Protein AF-A0A662RJ97-F1 (afdb_monomer)

Mean predicted aligned error: 11.28 Å

Foldseek 3Di:
DVVVVVQLVVLVVVCVPDPDDDDPVVSVVVSQDKDKDWAAAFPDPPADPVCVLVADDDPDPVVVVVCVVVVNDDDGSNVQVVQCVVCVVVVFDRWDFDGPRITMTIGRD

Solvent-accessible surface area (backbone atoms only — not comparable to full-atom values): 6750 Å² total; per-residue (Å²): 109,71,69,58,52,52,53,57,56,56,59,55,64,64,54,76,78,51,96,63,91,71,54,74,69,55,54,54,56,72,64,48,48,70,48,77,47,79,40,88,41,49,72,55,90,92,58,54,82,93,38,62,72,76,64,70,77,74,94,48,64,66,59,53,53,52,35,36,77,68,71,74,46,78,92,81,50,56,64,59,56,53,50,40,54,52,25,52,79,72,76,41,68,65,66,47,76,49,44,84,72,29,30,34,40,39,37,73,96

Structure (mmCIF, N/CA/C/O backbone):
data_AF-A0A662RJ97-F1
#
_entry.id   AF-A0A662RJ97-F1
#
loop_
_atom_site.group_PDB
_atom_site.id
_atom_site.type_symbol
_atom_site.label_atom_id
_atom_site.label_alt_id
_atom_site.label_comp_id
_atom_site.label_asym_id
_atom_site.label_entity_id
_atom_site.label_seq_id
_atom_site.pdbx_PDB_ins_code
_atom_site.Cartn_x
_atom_site.Cartn_y
_atom_site.Cartn_z
_atom_site.occupancy
_atom_site.B_iso_or_equiv
_atom_site.auth_seq_id
_atom_site.auth_comp_id
_atom_site.auth_asym_id
_atom_site.auth_atom_id
_atom_site.pdbx_PDB_model_num
ATOM 1 N N . MET A 1 1 ? 12.144 9.591 -19.229 1.00 48.69 1 MET A N 1
ATOM 2 C CA . MET A 1 1 ? 13.607 9.710 -19.043 1.00 48.69 1 MET A CA 1
ATOM 3 C C . MET A 1 1 ? 13.945 10.969 -18.255 1.00 48.69 1 MET A C 1
ATOM 5 O O . MET A 1 1 ? 14.560 10.810 -17.217 1.00 48.69 1 MET A O 1
ATOM 9 N N . GLU A 1 2 ? 13.459 12.157 -18.632 1.00 46.31 2 GLU A N 1
ATOM 10 C CA . GLU A 1 2 ? 13.684 13.415 -17.876 1.00 46.31 2 GLU A CA 1
ATOM 11 C C . GLU A 1 2 ? 13.214 13.392 -16.406 1.00 46.31 2 GLU A C 1
ATOM 13 O O . GLU A 1 2 ? 13.964 13.787 -15.520 1.00 46.31 2 GLU A O 1
ATOM 18 N N . GLU A 1 3 ? 12.021 12.867 -16.105 1.00 43.66 3 GLU A N 1
ATOM 19 C CA . GLU A 1 3 ? 11.538 12.747 -14.710 1.00 43.66 3 GLU A CA 1
ATOM 20 C C . GLU A 1 3 ? 12.429 11.848 -13.842 1.00 43.66 3 GLU A C 1
ATOM 22 O O . GLU A 1 3 ? 12.658 12.124 -12.667 1.00 43.66 3 GLU A O 1
ATOM 27 N N . MET A 1 4 ? 12.976 10.789 -14.438 1.00 41.31 4 MET A N 1
ATOM 28 C CA . MET A 1 4 ? 13.849 9.846 -13.744 1.00 41.31 4 MET A CA 1
ATOM 29 C C . MET A 1 4 ? 15.211 10.478 -13.443 1.00 41.31 4 MET A C 1
ATOM 31 O O . MET A 1 4 ? 15.767 10.256 -12.373 1.00 41.31 4 MET A O 1
ATOM 35 N N . GLU A 1 5 ? 15.720 11.327 -14.339 1.00 49.31 5 GLU A N 1
ATOM 36 C CA . GLU A 1 5 ? 16.942 12.100 -14.100 1.00 49.31 5 GLU A CA 1
ATOM 37 C C . GLU A 1 5 ? 16.764 13.157 -12.999 1.00 49.31 5 GLU A C 1
ATOM 39 O O . GLU A 1 5 ? 17.675 13.340 -12.191 1.00 49.31 5 GLU A O 1
ATOM 44 N N . SER A 1 6 ? 15.587 13.787 -12.904 1.00 53.09 6 SER A N 1
ATOM 45 C CA . SER A 1 6 ? 15.262 14.740 -11.831 1.00 53.09 6 SER A CA 1
ATOM 46 C C . SER A 1 6 ? 15.246 14.075 -10.451 1.00 53.09 6 SER A C 1
ATOM 48 O O . SER A 1 6 ? 15.853 14.580 -9.509 1.00 53.09 6 SER A O 1
ATOM 50 N N . ILE A 1 7 ? 14.613 12.902 -10.337 1.00 50.84 7 ILE A N 1
ATOM 51 C CA . ILE A 1 7 ? 14.539 12.132 -9.084 1.00 50.84 7 ILE A CA 1
ATOM 52 C C . ILE A 1 7 ? 15.934 11.649 -8.654 1.00 50.84 7 ILE A C 1
ATOM 54 O O . ILE A 1 7 ? 16.303 11.751 -7.483 1.00 50.84 7 ILE A O 1
ATOM 58 N N . LEU A 1 8 ? 16.749 11.182 -9.607 1.00 52.50 8 LEU A N 1
ATOM 59 C CA . LEU A 1 8 ? 18.137 10.784 -9.350 1.00 52.50 8 LEU A CA 1
ATOM 60 C C . LEU A 1 8 ? 19.016 11.968 -8.913 1.00 52.50 8 LEU A C 1
ATOM 62 O O . LEU A 1 8 ? 19.959 11.783 -8.142 1.00 52.50 8 LEU A O 1
ATOM 66 N N . TYR A 1 9 ? 18.737 13.178 -9.401 1.00 61.47 9 TYR A N 1
ATOM 67 C CA . TYR A 1 9 ? 19.443 14.394 -9.002 1.00 61.47 9 TYR A CA 1
ATOM 68 C C . TYR A 1 9 ? 19.078 14.831 -7.575 1.00 61.47 9 TYR A C 1
ATOM 70 O O . TYR A 1 9 ? 19.972 15.154 -6.794 1.00 61.47 9 TYR A O 1
ATOM 78 N N . GLU A 1 10 ? 17.799 14.771 -7.200 1.00 58.06 10 GLU A N 1
ATOM 79 C CA . GLU A 1 10 ? 17.341 15.080 -5.838 1.00 58.06 10 GLU A CA 1
ATOM 80 C C . GLU A 1 10 ? 17.847 14.060 -4.805 1.00 58.06 10 GLU A C 1
ATOM 82 O O . GLU A 1 10 ? 18.344 14.452 -3.747 1.00 58.06 10 GLU A O 1
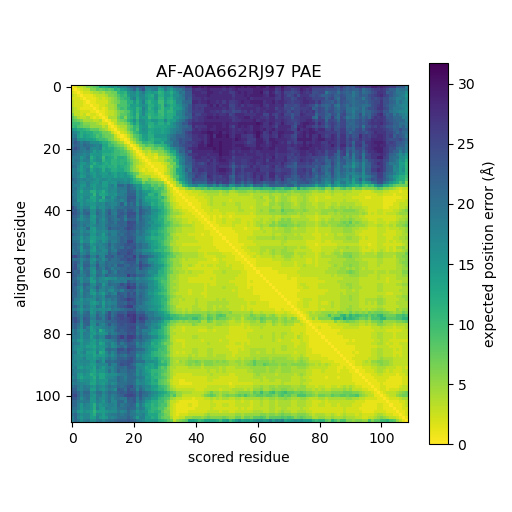ATOM 87 N N . GLY A 1 11 ? 17.836 12.762 -5.137 1.00 51.62 11 GLY A N 1
ATOM 88 C CA . GLY A 1 11 ? 18.344 11.695 -4.264 1.00 51.62 11 GLY A CA 1
ATOM 89 C C . GLY A 1 11 ? 19.836 11.823 -3.924 1.00 51.62 11 GLY A C 1
ATOM 90 O O . GLY A 1 11 ? 20.260 11.454 -2.829 1.00 51.62 11 GLY A O 1
ATOM 91 N N . LYS A 1 12 ? 20.642 12.435 -4.804 1.00 51.50 12 LYS A N 1
ATOM 92 C CA . LYS A 1 12 ? 22.051 12.768 -4.515 1.00 51.50 12 LYS A CA 1
ATOM 93 C C . LYS A 1 12 ? 22.210 13.818 -3.411 1.00 51.50 12 LYS A C 1
ATOM 95 O O . LYS A 1 12 ? 23.254 13.846 -2.763 1.00 51.50 12 LYS A O 1
ATOM 100 N N . GLY A 1 13 ? 21.199 14.654 -3.161 1.00 53.31 13 GLY A N 1
ATOM 101 C CA . GLY A 1 13 ? 21.215 15.654 -2.090 1.00 53.31 13 GLY A CA 1
ATOM 102 C C . GLY A 1 13 ? 21.292 15.047 -0.683 1.00 53.31 13 GLY A C 1
ATOM 103 O O . GLY A 1 13 ? 21.843 15.672 0.220 1.00 53.31 13 GLY A O 1
ATOM 104 N N . HIS A 1 14 ? 20.820 13.809 -0.498 1.00 49.28 14 HIS A N 1
ATOM 105 C CA . HIS A 1 14 ? 20.886 13.085 0.779 1.00 49.28 14 HIS A CA 1
ATOM 106 C C . HIS A 1 14 ? 22.258 12.453 1.078 1.00 49.28 14 HIS A C 1
ATOM 108 O O . HIS A 1 14 ? 22.507 12.045 2.210 1.00 49.28 14 HIS A O 1
ATOM 114 N N . LEU A 1 15 ? 23.200 12.437 0.124 1.00 49.81 15 LEU A N 1
ATOM 115 C CA . LEU A 1 15 ? 24.560 11.925 0.361 1.00 49.81 15 LEU A CA 1
ATOM 116 C C . LEU A 1 15 ? 25.404 12.835 1.276 1.00 49.81 15 LEU A C 1
ATOM 118 O O . LEU A 1 15 ? 26.445 12.413 1.769 1.00 49.81 15 LEU A O 1
ATOM 122 N N . ILE A 1 16 ? 24.964 14.077 1.512 1.00 49.53 16 ILE A N 1
ATOM 123 C CA . ILE A 1 16 ? 25.664 15.070 2.347 1.00 49.53 16 ILE A CA 1
ATOM 124 C C . ILE A 1 16 ? 25.657 14.670 3.838 1.00 49.53 16 ILE A C 1
ATOM 126 O O . ILE A 1 16 ? 26.505 15.127 4.606 1.00 49.53 16 ILE A O 1
ATOM 130 N N . GLU A 1 17 ? 24.753 13.777 4.255 1.00 49.50 17 GLU A N 1
ATOM 131 C CA . GLU A 1 17 ? 24.676 13.290 5.639 1.00 49.50 17 GLU A CA 1
ATOM 132 C C . GLU A 1 17 ? 25.710 12.200 5.970 1.00 49.50 17 GLU A C 1
ATOM 134 O O . GLU A 1 17 ? 26.091 12.043 7.132 1.00 49.50 17 GLU A O 1
ATOM 139 N N . PHE A 1 18 ? 26.244 11.495 4.968 1.00 45.25 18 PHE A N 1
ATOM 140 C CA . PHE A 1 18 ? 27.248 10.452 5.169 1.00 45.25 18 PHE A CA 1
ATOM 141 C C . PHE A 1 18 ? 28.644 11.025 4.906 1.00 45.25 18 PHE A C 1
ATOM 143 O O . PHE A 1 18 ? 29.062 11.224 3.771 1.00 45.25 18 PHE A O 1
ATOM 150 N N . LYS A 1 19 ? 29.386 11.319 5.981 1.00 48.84 19 LYS A N 1
ATOM 151 C CA . LYS A 1 19 ? 30.756 11.873 5.947 1.00 48.84 19 LYS A CA 1
ATOM 152 C C . LYS A 1 19 ? 31.826 10.872 5.463 1.00 48.84 19 LYS A C 1
ATOM 154 O O . LYS A 1 19 ? 32.941 10.890 5.974 1.00 48.84 19 LYS A O 1
ATOM 159 N N . GLU A 1 20 ? 31.518 10.018 4.491 1.00 52.31 20 GLU A N 1
ATOM 160 C CA . GLU A 1 20 ? 32.480 9.141 3.816 1.00 52.31 20 GLU A CA 1
ATOM 161 C C . GLU A 1 20 ? 32.172 9.042 2.318 1.00 52.31 20 GLU A C 1
ATOM 163 O O . GLU A 1 20 ? 31.019 9.057 1.889 1.00 52.31 20 GLU A O 1
ATOM 168 N N . SER A 1 21 ? 33.223 8.950 1.499 1.00 54.72 21 SER A N 1
ATOM 169 C CA . SER A 1 21 ? 33.094 8.862 0.046 1.00 54.72 21 SER A CA 1
ATOM 170 C C . SER A 1 21 ? 32.673 7.454 -0.374 1.00 54.72 21 SER A C 1
ATOM 172 O O . SER A 1 21 ? 33.479 6.522 -0.372 1.00 54.72 21 SER A O 1
ATOM 174 N N . MET A 1 22 ? 31.417 7.311 -0.774 1.00 55.91 22 MET A N 1
ATOM 175 C CA . MET A 1 22 ? 30.905 6.124 -1.453 1.00 55.91 22 MET A CA 1
ATOM 176 C C . MET A 1 22 ? 31.296 6.110 -2.935 1.00 55.91 22 MET A C 1
ATOM 178 O O . MET A 1 22 ? 31.439 7.161 -3.560 1.00 55.91 22 MET A O 1
ATOM 182 N N . SER A 1 23 ? 31.443 4.918 -3.524 1.00 61.00 23 SER A N 1
ATOM 183 C CA . SER A 1 23 ? 31.688 4.810 -4.964 1.00 61.00 23 SER A CA 1
ATOM 184 C C . SER A 1 23 ? 30.450 5.227 -5.764 1.00 61.00 23 SER A C 1
ATOM 186 O O . SER A 1 23 ? 29.309 4.981 -5.371 1.00 61.00 23 SER A O 1
ATOM 188 N N . ASP A 1 24 ? 30.676 5.843 -6.921 1.00 52.44 24 ASP A N 1
ATOM 189 C CA . ASP A 1 24 ? 29.619 6.418 -7.760 1.00 52.44 24 ASP A CA 1
ATOM 190 C C . ASP A 1 24 ? 28.635 5.352 -8.290 1.00 52.44 24 ASP A C 1
ATOM 192 O O . ASP A 1 24 ? 27.467 5.641 -8.544 1.00 52.44 24 ASP A O 1
ATOM 196 N N . SER A 1 25 ? 29.085 4.098 -8.419 1.00 50.72 25 SER A N 1
ATOM 197 C CA . SER A 1 25 ? 28.244 2.939 -8.743 1.00 50.72 25 SER A CA 1
ATOM 198 C C . SER A 1 25 ? 27.408 2.457 -7.555 1.00 50.72 25 SER A C 1
ATOM 200 O O . SER A 1 25 ? 26.282 2.013 -7.752 1.00 50.72 25 SER A O 1
ATOM 202 N N . LEU A 1 26 ? 27.924 2.579 -6.330 1.00 52.56 26 LEU A N 1
ATOM 203 C CA . LEU A 1 26 ? 27.236 2.180 -5.104 1.00 52.56 26 LEU A CA 1
ATOM 204 C C . LEU A 1 26 ? 26.185 3.218 -4.696 1.00 52.56 26 LEU A C 1
ATOM 206 O O . LEU A 1 26 ? 25.070 2.844 -4.367 1.00 52.56 26 LEU A O 1
ATOM 210 N N . ALA A 1 27 ? 26.472 4.515 -4.838 1.00 54.12 27 ALA A N 1
ATOM 211 C CA . ALA A 1 27 ? 25.482 5.579 -4.645 1.00 54.12 27 ALA A CA 1
ATOM 212 C C . ALA A 1 27 ? 24.342 5.512 -5.679 1.00 54.12 27 ALA A C 1
ATOM 214 O O . ALA A 1 27 ? 23.175 5.665 -5.329 1.00 54.12 27 ALA A O 1
ATOM 215 N N . LYS A 1 28 ? 24.661 5.218 -6.948 1.00 45.62 28 LYS A N 1
ATOM 216 C CA . LYS A 1 28 ? 23.651 4.986 -7.997 1.00 45.62 28 LYS A CA 1
ATOM 217 C C . LYS A 1 28 ? 22.856 3.695 -7.776 1.00 45.62 28 LYS A C 1
ATOM 219 O O . LYS A 1 28 ? 21.683 3.670 -8.119 1.00 45.62 28 LYS A O 1
ATOM 224 N N . GLY A 1 29 ? 23.467 2.665 -7.187 1.00 48.69 29 GLY A N 1
ATOM 225 C CA . GLY A 1 29 ? 22.777 1.445 -6.761 1.00 48.69 29 GLY A CA 1
ATOM 226 C C . GLY A 1 29 ? 21.892 1.637 -5.523 1.00 48.69 29 GLY A C 1
ATOM 227 O O . GLY A 1 29 ? 20.846 1.018 -5.435 1.00 48.69 29 GLY A O 1
ATOM 228 N N . MET A 1 30 ? 22.258 2.527 -4.596 1.00 49.44 30 MET A N 1
ATOM 229 C CA . MET A 1 30 ? 21.483 2.812 -3.375 1.00 49.44 30 MET A CA 1
ATOM 230 C C . MET A 1 30 ? 20.285 3.745 -3.603 1.00 49.44 30 MET A C 1
ATOM 232 O O . MET A 1 30 ? 19.338 3.728 -2.827 1.00 49.44 30 MET A O 1
ATOM 236 N N . VAL A 1 31 ? 20.319 4.554 -4.666 1.00 47.97 31 VAL A N 1
ATOM 237 C CA . VAL A 1 31 ? 19.195 5.388 -5.136 1.00 47.97 31 VAL A CA 1
ATOM 238 C C . VAL A 1 31 ? 18.399 4.668 -6.240 1.00 47.97 31 VAL A C 1
ATOM 240 O O . VAL A 1 31 ? 17.453 5.229 -6.791 1.00 47.97 31 VAL A O 1
ATOM 243 N N . ALA A 1 32 ? 18.737 3.414 -6.565 1.00 49.78 32 ALA A N 1
ATOM 244 C CA . ALA A 1 32 ? 17.928 2.585 -7.452 1.00 49.78 32 ALA A CA 1
ATOM 245 C C . ALA A 1 32 ? 16.612 2.208 -6.738 1.00 49.78 32 ALA A C 1
ATOM 247 O O . ALA A 1 32 ? 16.497 1.197 -6.063 1.00 49.78 32 ALA A O 1
ATOM 248 N N . PHE A 1 33 ? 15.662 3.139 -6.848 1.00 66.12 33 PHE A N 1
ATOM 249 C CA . PHE A 1 33 ? 14.211 2.993 -6.818 1.00 66.12 33 PHE A CA 1
ATOM 250 C C . PHE A 1 33 ? 13.581 2.318 -5.592 1.00 66.12 33 PHE A C 1
ATOM 252 O O . PHE A 1 33 ? 12.755 1.419 -5.693 1.00 66.12 33 PHE A O 1
ATOM 259 N N . HIS A 1 34 ? 13.851 2.853 -4.408 1.00 68.62 34 HIS A N 1
ATOM 260 C CA . HIS A 1 34 ? 13.087 2.493 -3.217 1.00 68.62 34 HIS A CA 1
ATOM 261 C C . HIS A 1 34 ? 11.861 3.405 -3.031 1.00 68.62 34 HIS A C 1
ATOM 263 O O . HIS A 1 34 ? 12.006 4.620 -2.894 1.00 68.62 34 HIS A O 1
ATOM 269 N N . VAL A 1 35 ? 10.648 2.844 -2.974 1.00 80.81 35 VAL A N 1
ATOM 270 C CA . VAL A 1 35 ? 9.417 3.592 -2.647 1.00 80.81 35 VAL A CA 1
ATOM 271 C C . VAL A 1 35 ? 9.003 3.309 -1.206 1.00 80.81 35 VAL A C 1
ATOM 273 O O . VAL A 1 35 ? 8.654 2.181 -0.865 1.00 80.81 35 VAL A O 1
ATOM 276 N N . HIS A 1 36 ? 8.982 4.352 -0.371 1.00 86.25 36 HIS A N 1
ATOM 277 C CA . HIS A 1 36 ? 8.404 4.320 0.975 1.00 86.25 36 HIS A CA 1
ATOM 278 C C . HIS A 1 36 ? 7.180 5.236 1.056 1.00 86.25 36 HIS A C 1
ATOM 280 O O . HIS A 1 36 ? 7.275 6.444 0.839 1.00 86.25 36 HIS A O 1
ATOM 286 N N . ILE A 1 37 ? 6.032 4.677 1.430 1.00 85.75 37 ILE A N 1
ATOM 287 C CA . ILE A 1 37 ? 4.800 5.426 1.693 1.00 85.75 37 ILE A CA 1
ATOM 288 C C . ILE A 1 37 ? 4.469 5.275 3.171 1.00 85.75 37 ILE A C 1
ATOM 290 O O . ILE A 1 37 ? 4.235 4.163 3.635 1.00 85.75 37 ILE A O 1
ATOM 294 N N . LEU A 1 38 ? 4.410 6.390 3.899 1.00 87.62 38 LEU A N 1
ATOM 295 C CA . LEU A 1 38 ? 4.062 6.421 5.319 1.00 87.62 38 LEU A CA 1
ATOM 296 C C . LEU A 1 38 ? 2.782 7.225 5.531 1.00 87.62 38 LEU A C 1
ATOM 298 O O . LEU A 1 38 ? 2.677 8.376 5.110 1.00 87.62 38 LEU A O 1
ATOM 302 N N . ASN A 1 39 ? 1.812 6.630 6.220 1.00 87.38 39 ASN A N 1
ATOM 303 C CA . ASN A 1 39 ? 0.580 7.298 6.616 1.00 87.38 39 ASN A CA 1
ATOM 304 C C . ASN A 1 39 ? 0.401 7.200 8.139 1.00 87.38 39 ASN A C 1
ATOM 306 O O . ASN A 1 39 ? 0.438 6.086 8.670 1.00 87.38 39 ASN A O 1
ATOM 310 N N . PRO A 1 40 ? 0.203 8.323 8.856 1.00 88.94 40 PRO A N 1
ATOM 311 C CA . PRO A 1 40 ? -0.072 8.299 10.287 1.00 88.94 40 PRO A CA 1
ATOM 312 C C . PRO A 1 40 ? -1.191 7.323 10.686 1.00 88.94 40 PRO A C 1
ATOM 314 O O . PRO A 1 40 ? -2.241 7.224 10.039 1.00 88.94 40 PRO A O 1
ATOM 317 N N . GLY A 1 41 ? -0.982 6.632 11.808 1.00 87.19 41 GLY A N 1
ATOM 318 C CA . GLY A 1 41 ? -1.904 5.626 12.337 1.00 87.19 41 GLY A CA 1
ATOM 319 C C . GLY A 1 41 ? -1.509 4.200 11.953 1.00 87.19 41 GLY A C 1
ATOM 320 O O . GLY A 1 41 ? -0.445 3.972 11.406 1.00 87.19 41 GLY A O 1
ATOM 321 N N . GLY A 1 42 ? -2.357 3.223 12.268 1.00 90.31 42 GLY A N 1
ATOM 322 C CA . GLY A 1 42 ? -2.076 1.805 12.017 1.00 90.31 42 GLY A CA 1
ATOM 323 C C . GLY A 1 42 ? -3.088 1.154 11.082 1.00 90.31 42 GLY A C 1
ATOM 324 O O . GLY A 1 42 ? -3.803 1.827 10.331 1.00 90.31 42 GLY A O 1
ATOM 325 N N . LEU A 1 43 ? -3.178 -0.173 11.162 1.00 90.69 43 LEU A N 1
ATOM 326 C CA . LEU A 1 43 ? -4.235 -0.935 10.507 1.00 90.69 43 LEU A CA 1
ATOM 327 C C . LEU A 1 43 ? -5.622 -0.419 10.940 1.00 90.69 43 LEU A C 1
ATOM 329 O O . LEU A 1 43 ? -5.814 0.061 12.061 1.00 90.69 43 LEU A O 1
ATOM 333 N N . VAL A 1 44 ? -6.590 -0.456 10.022 1.00 89.31 44 VAL A N 1
ATOM 334 C CA . VAL A 1 44 ? -7.954 0.030 10.283 1.00 89.31 44 VAL A CA 1
ATOM 335 C C . VAL A 1 44 ? -8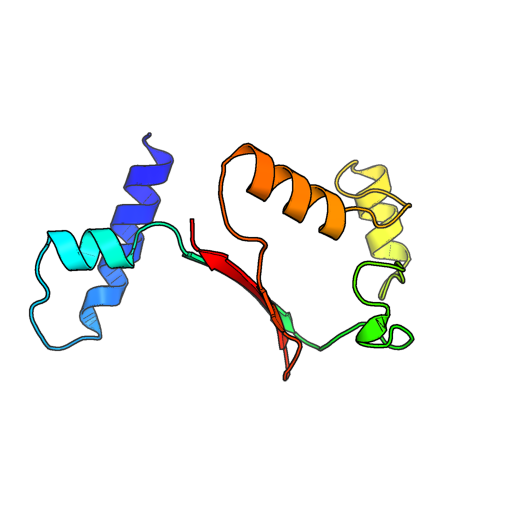.560 -0.752 11.449 1.00 89.31 44 VAL A C 1
ATOM 337 O O . VAL A 1 44 ? -8.511 -1.979 11.460 1.00 89.31 44 VAL A O 1
ATOM 340 N N . LYS A 1 45 ? -9.176 -0.057 12.416 1.00 87.88 45 LYS A N 1
ATOM 341 C CA . LYS A 1 45 ? -9.925 -0.723 13.492 1.00 87.88 45 LYS A CA 1
ATOM 342 C C . LYS A 1 45 ? -11.012 -1.616 12.885 1.00 87.88 45 LYS A C 1
ATOM 344 O O . LYS A 1 45 ? -11.832 -1.125 12.114 1.00 87.88 45 LYS A O 1
ATOM 349 N N . GLY A 1 46 ? -11.024 -2.893 13.263 1.00 88.94 46 GLY A N 1
ATOM 350 C CA . GLY A 1 46 ? -11.950 -3.895 12.724 1.00 88.94 46 GLY A CA 1
ATOM 351 C C . GLY A 1 46 ? -11.373 -4.772 11.610 1.00 88.94 46 GLY A C 1
ATOM 352 O O . GLY A 1 46 ? -12.098 -5.619 11.111 1.00 88.94 46 GLY A O 1
ATOM 353 N N . ILE A 1 47 ? -10.102 -4.588 11.239 1.00 91.00 47 ILE A N 1
ATOM 354 C CA . ILE A 1 47 ? -9.338 -5.543 10.427 1.00 91.00 47 ILE A CA 1
ATOM 355 C C . ILE A 1 47 ? -8.239 -6.119 11.319 1.00 91.00 47 ILE A C 1
ATOM 357 O O . ILE A 1 47 ? -7.425 -5.364 11.859 1.00 91.00 47 ILE A O 1
ATOM 361 N N . SER A 1 48 ? -8.229 -7.436 11.508 1.00 93.19 48 SER A N 1
ATOM 362 C CA . SER A 1 48 ? -7.108 -8.128 12.147 1.00 93.19 48 SER A CA 1
ATOM 363 C C . SER A 1 48 ? -5.938 -8.299 11.164 1.00 93.19 48 SER A C 1
ATOM 365 O O . SER A 1 48 ? -6.148 -8.252 9.951 1.00 93.19 48 SER A O 1
ATOM 367 N N . PRO A 1 49 ? -4.695 -8.492 11.641 1.00 93.06 49 PRO A N 1
ATOM 368 C CA . PRO A 1 49 ? -3.552 -8.738 10.760 1.00 93.06 49 PRO A CA 1
ATOM 369 C C . PRO A 1 49 ? -3.779 -9.873 9.752 1.00 93.06 49 PRO A C 1
ATOM 371 O O . PRO A 1 49 ? -3.419 -9.723 8.589 1.00 93.06 49 PRO A O 1
ATOM 374 N N . ASP A 1 50 ? -4.444 -10.953 10.169 1.00 94.19 50 ASP A N 1
ATOM 375 C CA . ASP A 1 50 ? -4.728 -12.119 9.319 1.00 94.19 50 ASP A CA 1
ATOM 376 C C . ASP A 1 50 ? -5.773 -11.828 8.225 1.00 94.19 50 ASP A C 1
ATOM 378 O O . ASP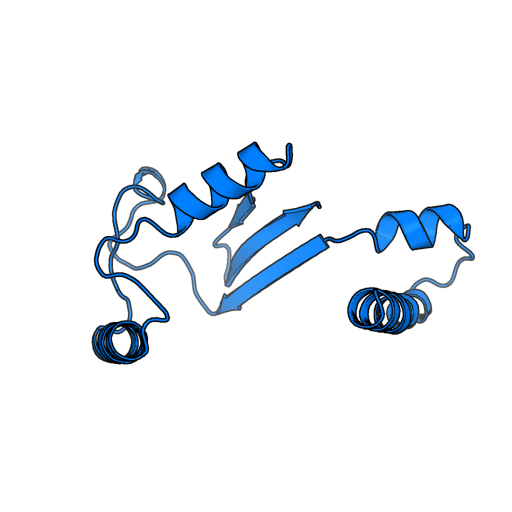 A 1 50 ? -5.888 -12.561 7.247 1.00 94.19 50 ASP A O 1
ATOM 382 N N . GLU A 1 51 ? -6.530 -10.738 8.367 1.00 92.56 51 GLU A N 1
ATOM 383 C CA . GLU A 1 51 ? -7.527 -10.275 7.397 1.00 92.56 51 GLU A CA 1
ATOM 384 C C . GLU A 1 51 ? -6.983 -9.186 6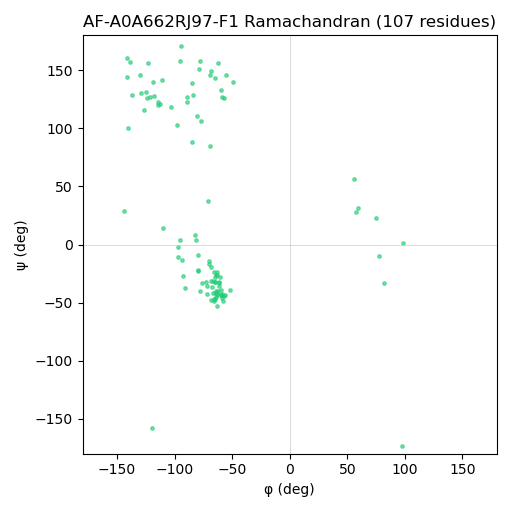.457 1.00 92.56 51 GLU A C 1
ATOM 386 O O . GLU A 1 51 ? -7.697 -8.705 5.567 1.00 92.56 51 GLU A O 1
ATOM 391 N N . PHE A 1 52 ? -5.728 -8.765 6.643 1.00 91.69 52 PHE A N 1
ATOM 392 C CA . PHE A 1 52 ? -5.108 -7.736 5.820 1.00 91.69 52 PHE A CA 1
ATOM 393 C C . PHE A 1 52 ? -5.086 -8.150 4.342 1.00 91.69 52 PHE A C 1
ATOM 395 O O . PHE A 1 52 ? -4.634 -9.231 3.980 1.00 91.69 52 PHE A O 1
ATOM 402 N N . GLY A 1 53 ? -5.606 -7.279 3.473 1.00 88.12 53 GLY A N 1
ATOM 403 C CA . GLY A 1 53 ? -5.721 -7.554 2.038 1.00 88.12 53 GLY A CA 1
ATOM 404 C C . GLY A 1 53 ? -6.878 -8.484 1.646 1.00 88.12 53 GLY A C 1
ATOM 405 O O . GLY A 1 53 ? -7.186 -8.560 0.459 1.00 88.12 53 GLY A O 1
ATOM 406 N N . LEU A 1 54 ? -7.557 -9.126 2.607 1.00 88.31 54 LEU A N 1
ATOM 407 C CA . LEU A 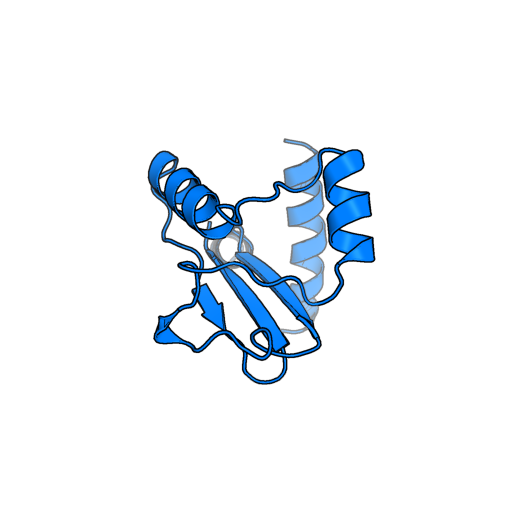1 54 ? -8.727 -9.981 2.361 1.00 88.31 54 LEU A CA 1
ATOM 408 C C . LEU A 1 54 ? -10.043 -9.202 2.435 1.00 88.31 54 LEU A C 1
ATOM 410 O O . LEU A 1 54 ? -10.962 -9.452 1.655 1.00 88.31 54 LEU A O 1
ATOM 414 N N . ILE A 1 55 ? -10.135 -8.245 3.362 1.00 86.75 55 ILE A N 1
ATOM 415 C CA . ILE A 1 55 ? -11.317 -7.394 3.548 1.00 86.75 55 ILE A CA 1
ATOM 416 C C . ILE A 1 55 ? -10.964 -5.912 3.437 1.00 86.75 55 ILE A C 1
ATOM 418 O O . ILE A 1 55 ? -9.831 -5.489 3.671 1.00 86.75 55 ILE A O 1
ATOM 422 N N . SER A 1 56 ? -11.964 -5.094 3.103 1.00 86.69 56 SER A N 1
ATOM 423 C CA . SER A 1 56 ? -11.800 -3.650 2.942 1.00 86.69 56 SER A CA 1
ATOM 424 C C . SER A 1 56 ? -12.798 -2.881 3.791 1.00 86.69 56 SER A C 1
ATOM 426 O O . SER A 1 56 ? -14.008 -2.942 3.575 1.00 86.69 56 SER A O 1
ATOM 428 N N . ILE A 1 57 ? -12.271 -2.125 4.752 1.00 88.44 57 ILE A N 1
ATOM 429 C CA . ILE A 1 57 ? -13.041 -1.236 5.619 1.00 88.44 57 ILE A CA 1
ATOM 430 C C . ILE A 1 57 ? -12.501 0.181 5.446 1.00 88.44 57 ILE A C 1
ATOM 432 O O . ILE A 1 57 ? -11.305 0.433 5.601 1.00 88.44 57 ILE A O 1
ATOM 436 N N . SER A 1 58 ? -13.384 1.132 5.139 1.00 88.19 58 SER A N 1
ATOM 437 C CA . SER A 1 58 ? -12.998 2.539 5.027 1.00 88.19 58 SER A CA 1
ATOM 438 C C . SER A 1 58 ? -12.982 3.221 6.394 1.00 88.19 58 SER A C 1
ATOM 440 O O . SER A 1 58 ? -13.984 3.212 7.110 1.00 88.19 58 SER A O 1
ATOM 442 N N . ARG A 1 59 ? -11.865 3.891 6.721 1.00 87.25 59 ARG A N 1
ATOM 443 C CA . ARG A 1 59 ? -11.764 4.778 7.899 1.00 87.25 59 ARG A CA 1
ATOM 444 C C . ARG A 1 59 ? -12.657 6.013 7.762 1.00 87.25 59 ARG A C 1
ATOM 446 O O . ARG A 1 59 ? -13.113 6.554 8.762 1.00 87.25 59 ARG A O 1
ATOM 453 N N . ASN A 1 60 ? -12.866 6.479 6.529 1.00 90.50 60 ASN A N 1
ATOM 454 C CA . ASN A 1 60 ? -13.651 7.668 6.219 1.00 90.50 60 ASN A CA 1
ATOM 455 C C . ASN A 1 60 ? -14.498 7.426 4.961 1.00 90.50 60 ASN A C 1
ATOM 457 O O . ASN A 1 60 ? -14.026 7.526 3.825 1.00 90.50 60 ASN A O 1
ATOM 461 N N . GLN A 1 61 ? -15.776 7.118 5.180 1.00 90.38 61 GLN A N 1
ATOM 462 C CA . GLN A 1 61 ? -16.748 6.815 4.125 1.00 90.38 61 GLN A CA 1
ATOM 463 C C . GLN A 1 61 ? -16.960 7.990 3.156 1.00 90.38 61 GLN A C 1
ATOM 465 O O . GLN A 1 61 ? -17.161 7.778 1.961 1.00 90.38 61 GLN A O 1
ATOM 470 N N . PHE A 1 62 ? -16.861 9.233 3.637 1.00 92.81 62 PHE A N 1
ATOM 471 C CA . PHE A 1 62 ? -17.009 10.416 2.789 1.00 92.81 62 PHE A CA 1
ATOM 472 C C . PHE A 1 62 ? -15.845 10.552 1.800 1.00 92.81 62 PHE A C 1
ATOM 474 O O . PHE A 1 62 ? -16.083 10.720 0.603 1.00 92.81 62 PHE A O 1
ATOM 481 N N . LEU A 1 63 ? -14.600 10.420 2.277 1.00 89.44 63 LEU A N 1
ATOM 482 C CA . LEU A 1 63 ? -13.411 10.461 1.415 1.00 89.44 63 LEU A CA 1
ATOM 483 C C . LEU A 1 63 ? -13.402 9.308 0.410 1.00 89.44 63 LEU A C 1
ATOM 485 O O . LEU A 1 63 ? -13.134 9.534 -0.767 1.00 89.44 63 LEU A O 1
ATOM 489 N N . GLN A 1 64 ? -13.770 8.096 0.839 1.00 87.12 64 GLN A N 1
ATOM 490 C CA . GLN A 1 64 ? -13.919 6.965 -0.081 1.00 87.12 64 GLN A CA 1
ATOM 491 C C . GLN A 1 64 ? -14.952 7.273 -1.173 1.00 87.12 64 GLN A C 1
ATOM 493 O O . GLN A 1 64 ? -14.682 7.060 -2.352 1.00 87.12 64 GLN A O 1
ATOM 498 N N . GLY A 1 65 ? -16.115 7.818 -0.802 1.00 89.31 65 GLY A N 1
ATOM 499 C CA . GLY A 1 65 ? -17.145 8.210 -1.760 1.00 89.31 65 GLY A CA 1
ATOM 500 C C . GLY A 1 65 ? -16.680 9.300 -2.730 1.00 89.31 65 GLY A C 1
ATOM 501 O O . GLY A 1 65 ? -16.992 9.228 -3.918 1.00 89.31 65 GLY A O 1
ATOM 502 N N . LEU A 1 66 ? -15.922 10.292 -2.250 1.00 93.56 66 LEU A N 1
ATOM 503 C CA . LEU A 1 66 ? -15.334 11.344 -3.082 1.00 93.56 66 LEU A CA 1
ATOM 504 C C . LEU A 1 66 ? -14.335 10.768 -4.092 1.00 93.56 66 LEU A C 1
ATOM 506 O O . LEU A 1 66 ? -14.484 11.00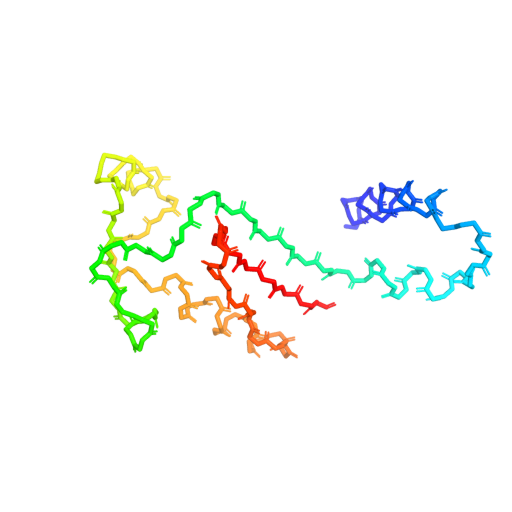1 -5.289 1.00 93.56 66 LEU A O 1
ATOM 510 N N . PHE A 1 67 ? -13.361 9.984 -3.627 1.00 89.56 67 PHE A N 1
ATOM 511 C CA . PHE A 1 67 ? -12.347 9.380 -4.491 1.00 89.56 67 PHE A CA 1
ATOM 512 C C . PHE A 1 67 ? -12.938 8.376 -5.475 1.00 89.56 67 PHE A C 1
ATOM 514 O O . PHE A 1 67 ? -12.466 8.280 -6.604 1.00 89.56 67 PHE A O 1
ATOM 521 N N . HIS A 1 68 ? -14.002 7.673 -5.088 1.00 87.38 68 HIS A N 1
ATOM 522 C CA . HIS A 1 68 ? -14.712 6.791 -6.000 1.00 87.38 68 HIS A CA 1
ATOM 523 C C . HIS A 1 68 ? -15.381 7.570 -7.139 1.00 87.38 68 HIS A C 1
ATOM 525 O 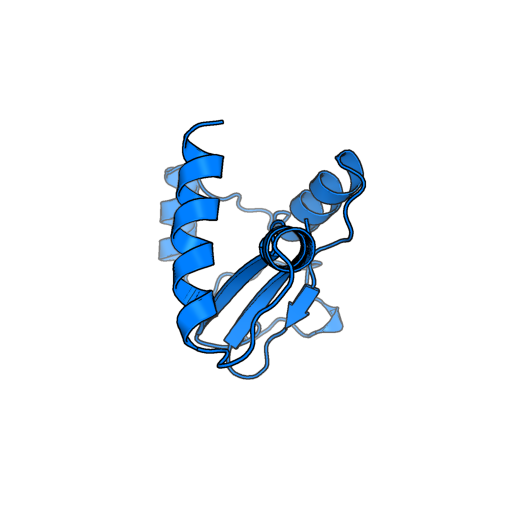O . HIS A 1 68 ? -15.207 7.212 -8.298 1.00 87.38 68 HIS A O 1
ATOM 531 N N . ARG A 1 69 ? -16.087 8.672 -6.838 1.00 94.25 69 ARG A N 1
ATOM 532 C CA . ARG A 1 69 ? -16.698 9.533 -7.874 1.00 94.25 69 ARG A CA 1
ATOM 533 C C . ARG A 1 69 ? -15.664 10.224 -8.763 1.00 94.25 69 ARG A C 1
ATOM 535 O O . ARG A 1 69 ? -15.962 10.521 -9.912 1.00 94.25 69 ARG A O 1
ATOM 542 N N . ALA A 1 70 ? -14.470 10.471 -8.232 1.00 93.81 70 ALA A N 1
ATOM 543 C CA . ALA A 1 70 ? -13.334 10.989 -8.986 1.00 93.81 70 ALA A CA 1
ATOM 544 C C . ALA A 1 70 ? -12.577 9.903 -9.781 1.00 93.81 70 ALA A C 1
ATOM 546 O O . ALA A 1 70 ? -11.558 10.211 -10.388 1.00 93.81 70 ALA A O 1
ATOM 547 N N . ASN A 1 71 ? -13.041 8.645 -9.777 1.00 85.81 71 ASN A N 1
ATOM 548 C CA . ASN A 1 71 ? -12.390 7.495 -10.421 1.00 85.81 71 ASN A CA 1
ATOM 549 C C . ASN A 1 71 ? -10.951 7.219 -9.939 1.00 85.81 71 ASN A C 1
ATOM 551 O O . ASN A 1 71 ? -10.143 6.660 -10.676 1.00 85.81 71 ASN A O 1
AT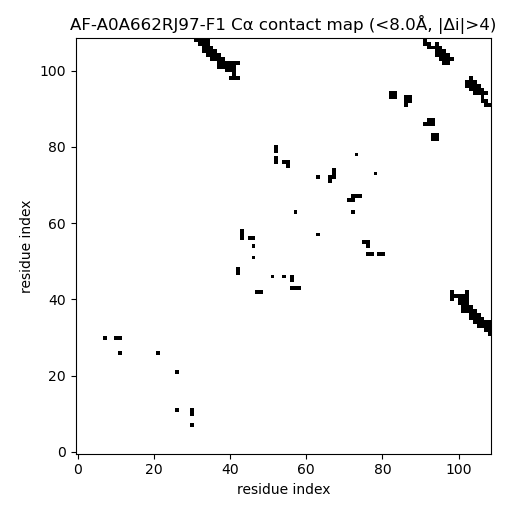OM 555 N N . LEU A 1 72 ? -10.629 7.585 -8.696 1.00 84.19 72 LEU A N 1
ATOM 556 C CA . LEU A 1 72 ? -9.311 7.355 -8.090 1.00 84.19 72 LEU A CA 1
ATOM 557 C C . LEU A 1 72 ? -9.244 6.040 -7.306 1.00 84.19 72 LEU A C 1
ATOM 559 O O . LEU A 1 72 ? -8.171 5.462 -7.158 1.00 84.19 72 LEU A O 1
ATOM 563 N N . VAL A 1 73 ? -10.381 5.567 -6.785 1.00 83.50 73 VAL A N 1
ATOM 564 C CA . VAL A 1 73 ? -10.471 4.312 -6.025 1.00 83.50 73 VAL A CA 1
ATOM 565 C C . VAL A 1 73 ? -11.716 3.514 -6.397 1.00 83.50 73 VAL A C 1
ATOM 567 O O . VAL A 1 73 ? -12.739 4.041 -6.841 1.00 83.50 73 VAL A O 1
ATOM 570 N N . GLU A 1 74 ? -11.646 2.214 -6.154 1.00 81.69 74 GLU A N 1
ATOM 571 C CA . GLU A 1 74 ? -12.764 1.292 -6.315 1.00 81.69 74 GLU A CA 1
ATOM 572 C C . GLU A 1 74 ? -13.538 1.063 -5.010 1.00 81.69 74 GLU A C 1
ATOM 574 O O . GLU A 1 74 ? -13.090 1.428 -3.922 1.00 81.69 74 GLU A O 1
ATOM 579 N N . ARG A 1 75 ? -14.684 0.378 -5.109 1.00 76.69 75 ARG A N 1
ATOM 580 C CA . ARG A 1 75 ? -15.515 0.021 -3.946 1.00 76.69 75 ARG A CA 1
ATOM 581 C C . ARG A 1 75 ? -15.236 -1.361 -3.354 1.00 76.69 75 ARG A C 1
ATOM 583 O O . ARG A 1 75 ? -15.713 -1.627 -2.259 1.00 76.69 75 ARG A O 1
ATOM 590 N N . ILE A 1 76 ? -14.497 -2.222 -4.056 1.00 77.44 76 ILE A N 1
ATOM 591 C CA . ILE A 1 76 ? -14.333 -3.642 -3.693 1.00 77.44 76 ILE A CA 1
ATOM 592 C C . ILE A 1 76 ? -13.054 -3.947 -2.902 1.00 77.44 76 ILE A C 1
ATOM 594 O O . ILE A 1 76 ? -12.920 -5.042 -2.374 1.00 77.44 76 ILE A O 1
ATOM 598 N N . GLY A 1 77 ? -12.119 -2.994 -2.802 1.00 80.19 77 GLY A N 1
ATOM 599 C CA . GLY A 1 77 ? -10.918 -3.160 -1.980 1.00 80.19 77 GLY A CA 1
ATOM 600 C C . GLY A 1 77 ? -9.829 -4.076 -2.545 1.00 80.19 77 GLY A C 1
ATOM 601 O O . GLY A 1 77 ? -8.995 -4.553 -1.788 1.00 80.19 77 GLY A O 1
ATOM 602 N N . SER A 1 78 ? -9.778 -4.290 -3.858 1.00 85.56 78 SER A N 1
ATOM 603 C CA . SER A 1 78 ? -8.764 -5.130 -4.520 1.00 85.56 78 SER A CA 1
ATOM 604 C C . SER A 1 78 ? -7.420 -4.429 -4.787 1.00 85.56 78 SER A C 1
ATOM 606 O O . SER A 1 78 ? -6.549 -4.975 -5.462 1.00 85.56 78 SER A O 1
ATOM 608 N N . GLY A 1 79 ? -7.227 -3.214 -4.262 1.00 87.62 79 GLY A N 1
ATOM 609 C CA . GLY A 1 79 ? -6.033 -2.400 -4.501 1.00 87.62 79 GLY A CA 1
ATOM 610 C C . GLY A 1 79 ? -4.723 -3.093 -4.120 1.00 87.62 79 GLY A C 1
ATOM 611 O O . GLY A 1 79 ? -3.785 -3.053 -4.910 1.00 87.62 79 GLY A O 1
ATOM 612 N N . ILE A 1 80 ? -4.680 -3.762 -2.961 1.00 89.44 80 ILE A N 1
ATOM 613 C CA . ILE A 1 80 ? -3.494 -4.500 -2.490 1.00 89.44 80 ILE A CA 1
ATOM 614 C C . ILE A 1 80 ? -3.196 -5.686 -3.415 1.00 89.44 80 ILE A C 1
ATOM 616 O O . ILE A 1 80 ? -2.073 -5.809 -3.894 1.00 89.44 80 ILE A O 1
ATOM 620 N N . GLY A 1 81 ? -4.210 -6.497 -3.741 1.00 89.06 81 GLY A N 1
ATOM 621 C CA . GLY A 1 81 ? -4.048 -7.640 -4.646 1.00 89.06 81 GLY A CA 1
ATOM 622 C C . GLY A 1 81 ? -3.518 -7.224 -6.019 1.00 89.06 81 GLY A C 1
ATOM 623 O O . GLY A 1 81 ? -2.501 -7.737 -6.474 1.00 89.06 81 GLY A O 1
ATOM 624 N N . ARG A 1 82 ? -4.118 -6.190 -6.629 1.00 87.31 82 ARG A N 1
ATOM 625 C CA . ARG A 1 82 ? -3.639 -5.654 -7.914 1.00 87.31 82 ARG A CA 1
ATOM 626 C C . ARG A 1 82 ? -2.217 -5.112 -7.859 1.00 87.31 82 ARG A C 1
ATOM 628 O O . ARG A 1 82 ? -1.537 -5.110 -8.882 1.00 87.31 82 ARG A O 1
ATOM 635 N N . MET A 1 83 ? -1.798 -4.571 -6.718 1.00 86.69 83 MET A N 1
ATOM 636 C CA . MET A 1 83 ? -0.429 -4.099 -6.553 1.00 86.69 83 MET A CA 1
ATOM 637 C C . MET A 1 83 ? 0.543 -5.280 -6.615 1.00 86.69 83 MET A C 1
ATOM 639 O O . MET A 1 83 ? 1.481 -5.226 -7.403 1.00 86.69 83 MET A O 1
ATOM 643 N N . GLY A 1 84 ? 0.261 -6.370 -5.892 1.00 88.75 84 GLY A N 1
ATOM 644 C CA . GLY A 1 84 ? 1.041 -7.610 -5.972 1.00 88.75 84 GLY A CA 1
ATOM 645 C C . GLY A 1 84 ? 1.054 -8.217 -7.379 1.00 88.75 84 GLY A C 1
ATOM 646 O O . GLY A 1 84 ? 2.115 -8.569 -7.890 1.00 88.75 84 GLY A O 1
ATOM 647 N N . ASP A 1 85 ? -0.098 -8.259 -8.056 1.00 88.94 85 ASP A N 1
ATOM 648 C CA . ASP A 1 85 ? -0.187 -8.746 -9.438 1.00 88.94 85 ASP A CA 1
ATOM 649 C C . ASP A 1 85 ? 0.682 -7.916 -10.390 1.00 88.94 85 ASP A C 1
ATOM 651 O O . ASP A 1 85 ? 1.417 -8.468 -11.208 1.00 88.94 85 ASP A O 1
ATOM 655 N N . LYS A 1 86 ? 0.655 -6.583 -10.260 1.00 83.06 86 LYS A N 1
ATOM 656 C CA . LYS A 1 86 ? 1.505 -5.696 -11.061 1.00 83.06 86 LYS A CA 1
ATOM 657 C C . LYS A 1 86 ? 2.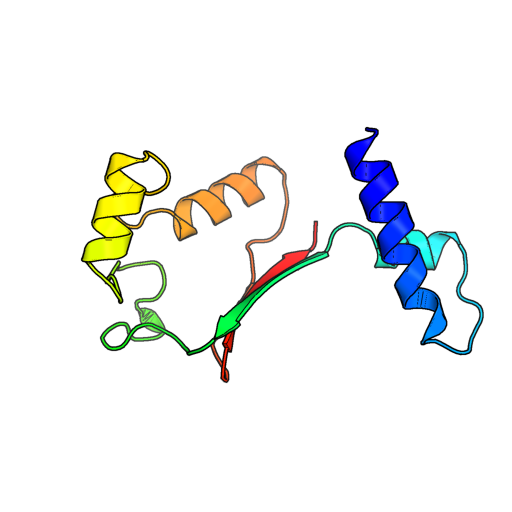988 -5.922 -10.787 1.00 83.06 86 LYS A C 1
ATOM 659 O O . LYS A 1 86 ? 3.736 -6.012 -11.756 1.00 83.06 86 LYS A O 1
ATOM 664 N N . MET A 1 87 ? 3.408 -6.077 -9.530 1.00 82.81 87 MET A N 1
ATOM 665 C CA . MET A 1 87 ? 4.815 -6.377 -9.221 1.00 82.81 87 MET A CA 1
ATOM 666 C C . MET A 1 87 ? 5.270 -7.681 -9.883 1.00 82.81 87 MET A C 1
ATOM 668 O O . MET A 1 87 ? 6.307 -7.711 -10.543 1.00 82.81 87 MET A O 1
ATOM 672 N N . LYS A 1 88 ? 4.431 -8.724 -9.845 1.00 85.50 88 LYS A N 1
ATOM 673 C CA . LYS A 1 88 ? 4.707 -9.999 -10.526 1.00 85.50 88 LYS A CA 1
ATOM 674 C C . LYS A 1 88 ? 4.874 -9.839 -12.036 1.00 85.50 88 LYS A C 1
ATOM 676 O O . LYS A 1 88 ? 5.757 -10.470 -12.608 1.00 85.50 88 LYS A O 1
ATOM 681 N N . THR A 1 89 ? 4.074 -8.988 -12.690 1.00 82.25 89 THR A N 1
ATOM 682 C CA . THR A 1 89 ? 4.188 -8.770 -14.150 1.00 82.25 89 THR A CA 1
ATOM 683 C C . THR A 1 89 ? 5.522 -8.166 -14.580 1.00 82.25 89 THR A C 1
ATOM 685 O O . THR A 1 89 ? 5.920 -8.345 -15.729 1.00 82.25 89 THR A O 1
ATOM 688 N N . VAL A 1 90 ? 6.213 -7.476 -13.670 1.00 81.56 90 VAL A N 1
ATOM 689 C CA . VAL A 1 90 ? 7.520 -6.849 -13.912 1.00 81.56 90 VAL A CA 1
ATOM 690 C C . VAL A 1 90 ? 8.661 -7.548 -13.165 1.00 81.56 90 VAL A C 1
ATOM 692 O O . VAL A 1 90 ? 9.759 -7.011 -13.095 1.00 81.56 90 VAL A O 1
ATOM 695 N N . CYS A 1 91 ? 8.419 -8.756 -12.644 1.00 82.50 91 CYS A N 1
ATOM 696 C CA . CYS A 1 91 ? 9.398 -9.567 -11.912 1.00 82.50 91 CYS A CA 1
ATOM 697 C C . CYS A 1 91 ? 9.970 -8.903 -10.642 1.00 82.50 91 CYS A C 1
ATOM 699 O O . CYS A 1 91 ? 11.108 -9.185 -10.271 1.00 82.50 91 CYS A O 1
ATOM 701 N N . LEU A 1 92 ? 9.183 -8.061 -9.967 1.00 82.00 92 LEU A N 1
ATOM 702 C CA . LEU A 1 92 ? 9.531 -7.473 -8.671 1.00 82.00 92 LEU A CA 1
ATOM 703 C C . LEU A 1 92 ? 8.942 -8.278 -7.508 1.00 82.00 92 LEU A C 1
ATOM 705 O O . LEU A 1 92 ? 7.955 -9.006 -7.667 1.00 82.00 92 LEU A O 1
ATOM 709 N N . SER A 1 93 ? 9.548 -8.129 -6.328 1.00 87.06 93 SER A N 1
ATOM 710 C CA . SER A 1 93 ? 8.988 -8.626 -5.069 1.00 87.06 93 SER A CA 1
ATOM 711 C C . SER A 1 93 ? 7.658 -7.939 -4.756 1.00 87.06 93 SER A C 1
ATOM 713 O O . SER A 1 93 ? 7.383 -6.838 -5.233 1.00 87.06 93 SER A O 1
ATOM 715 N N . GLU A 1 94 ? 6.809 -8.592 -3.960 1.00 89.81 94 GLU A N 1
ATOM 716 C CA . GLU A 1 94 ? 5.616 -7.923 -3.438 1.00 89.81 94 GLU A CA 1
ATOM 717 C C . GLU A 1 94 ? 6.011 -6.823 -2.436 1.00 89.81 94 GLU A C 1
ATOM 719 O O . GLU A 1 94 ? 7.009 -6.985 -1.728 1.00 89.81 94 GLU A O 1
ATOM 724 N N . PRO A 1 95 ? 5.224 -5.737 -2.324 1.00 90.06 95 PRO A N 1
ATOM 725 C CA . PRO A 1 95 ? 5.514 -4.679 -1.367 1.00 90.06 95 PRO A CA 1
ATOM 726 C C . PRO A 1 95 ? 5.408 -5.176 0.072 1.00 90.06 95 PRO A C 1
ATOM 728 O O . PRO A 1 95 ? 4.495 -5.925 0.427 1.00 90.06 95 PRO A O 1
ATOM 731 N N . GLU A 1 96 ? 6.289 -4.677 0.928 1.00 93.31 96 GLU A N 1
ATOM 732 C CA . GLU A 1 96 ? 6.242 -4.927 2.360 1.00 93.31 96 GLU A CA 1
ATOM 733 C C . GLU A 1 96 ? 5.308 -3.936 3.055 1.00 93.31 96 GLU A C 1
ATOM 735 O O . GLU A 1 96 ? 5.325 -2.733 2.778 1.00 93.31 96 GLU A O 1
ATOM 740 N N . PHE A 1 97 ? 4.521 -4.433 4.010 1.00 93.00 97 PHE A N 1
ATOM 741 C CA . PHE A 1 97 ? 3.581 -3.633 4.789 1.00 93.00 97 PHE A CA 1
ATOM 742 C C . PHE A 1 97 ? 3.930 -3.663 6.273 1.00 93.00 97 PHE A C 1
ATOM 744 O O . PHE A 1 97 ? 4.247 -4.711 6.831 1.00 93.00 97 PHE A O 1
ATOM 751 N N . ASN A 1 98 ? 3.813 -2.515 6.936 1.00 93.06 98 ASN A N 1
ATOM 752 C CA . ASN A 1 98 ? 3.971 -2.406 8.383 1.00 93.06 98 ASN A CA 1
ATOM 753 C C . ASN A 1 98 ? 2.953 -1.424 8.978 1.00 93.06 98 ASN A C 1
ATOM 755 O O . ASN A 1 98 ? 2.363 -0.612 8.269 1.00 93.06 98 ASN A O 1
ATOM 759 N N . TRP A 1 99 ? 2.706 -1.519 10.283 1.00 92.75 99 TRP A N 1
ATOM 760 C CA . TRP A 1 99 ? 1.734 -0.662 10.980 1.00 92.75 99 TRP A CA 1
ATOM 761 C C . TRP A 1 99 ? 2.171 -0.276 12.401 1.00 92.75 99 TRP A C 1
ATOM 763 O O . TRP A 1 99 ? 1.338 -0.036 13.280 1.00 92.75 99 TRP A O 1
ATOM 773 N N . ASN A 1 100 ? 3.482 -0.203 12.642 1.00 86.69 100 ASN A N 1
ATOM 774 C CA . ASN A 1 100 ? 4.046 0.164 13.942 1.00 86.69 100 ASN A CA 1
ATOM 775 C C . ASN A 1 100 ? 4.117 1.692 14.077 1.00 86.69 100 ASN A C 1
ATOM 777 O O . ASN A 1 100 ? 5.103 2.323 13.712 1.00 86.69 100 ASN A O 1
ATOM 781 N N . GLY A 1 101 ? 3.035 2.301 14.571 1.00 85.19 101 GLY A N 1
ATOM 782 C CA . GLY A 1 101 ? 2.897 3.759 14.728 1.00 85.19 101 GLY A CA 1
ATOM 783 C C . GLY A 1 101 ? 2.496 4.497 13.442 1.00 85.19 101 GLY A C 1
ATOM 784 O O . GLY A 1 101 ? 1.729 5.459 13.506 1.00 85.19 101 GLY A O 1
ATOM 785 N N . PHE A 1 102 ? 2.941 3.998 12.289 1.00 88.50 102 PHE A N 1
ATOM 786 C CA . PHE A 1 102 ? 2.547 4.432 10.948 1.00 88.50 102 PHE A CA 1
ATOM 787 C C . PHE A 1 102 ? 2.157 3.226 10.107 1.00 88.50 102 PHE A C 1
ATOM 789 O O . PHE A 1 102 ? 2.771 2.174 10.242 1.00 88.50 102 PHE A O 1
ATOM 796 N N . PHE A 1 103 ? 1.185 3.393 9.212 1.00 90.62 103 PHE A N 1
ATOM 797 C CA . PHE A 1 103 ? 0.912 2.439 8.154 1.00 90.62 103 PHE A CA 1
ATOM 798 C C . PHE A 1 103 ? 1.917 2.699 7.035 1.00 90.62 103 PHE A C 1
ATOM 800 O O . PHE A 1 103 ? 1.873 3.753 6.394 1.00 90.62 103 PHE A O 1
ATOM 807 N N . GLY A 1 104 ? 2.837 1.760 6.858 1.00 91.69 104 GLY A N 1
ATOM 808 C CA . GLY A 1 104 ? 3.939 1.832 5.918 1.00 91.69 104 GLY A CA 1
ATOM 809 C C . GLY A 1 104 ? 3.786 0.842 4.772 1.00 91.69 104 GLY A C 1
ATOM 810 O O . GLY A 1 104 ? 3.349 -0.289 4.984 1.00 91.69 104 GLY A O 1
ATOM 811 N N . ILE A 1 105 ? 4.175 1.277 3.577 1.00 91.50 105 ILE A N 1
ATOM 812 C CA . ILE A 1 105 ? 4.384 0.430 2.401 1.00 91.50 105 ILE A CA 1
ATOM 813 C C . ILE A 1 105 ? 5.804 0.684 1.898 1.00 91.50 105 ILE A C 1
ATOM 815 O O . ILE A 1 105 ? 6.194 1.842 1.739 1.00 91.50 105 ILE A O 1
ATOM 819 N N . THR A 1 106 ? 6.549 -0.383 1.644 1.00 90.44 106 THR A N 1
ATOM 820 C CA . THR A 1 106 ? 7.945 -0.361 1.200 1.00 90.44 106 THR A CA 1
ATOM 821 C C . THR A 1 106 ? 8.074 -1.253 -0.035 1.00 90.44 106 THR A C 1
ATOM 823 O O . THR A 1 106 ? 7.612 -2.388 -0.012 1.00 90.44 106 THR A O 1
ATOM 826 N N . GLN A 1 107 ? 8.690 -0.754 -1.107 1.00 83.94 107 GLN A N 1
ATOM 827 C CA . GLN A 1 107 ? 9.015 -1.542 -2.300 1.00 83.94 107 GLN A CA 1
ATOM 828 C C . GLN A 1 107 ? 10.428 -1.214 -2.780 1.00 83.94 107 GLN A C 1
ATOM 830 O O . GLN A 1 107 ? 10.735 -0.047 -3.019 1.00 83.94 107 GLN A O 1
ATOM 835 N N . GLU A 1 108 ? 11.227 -2.256 -2.988 1.00 77.62 108 GLU A N 1
ATOM 836 C CA . GLU A 1 108 ? 12.495 -2.200 -3.721 1.00 77.62 108 GLU A CA 1
ATOM 837 C C . GLU A 1 108 ? 12.213 -2.457 -5.212 1.00 77.62 108 GLU A C 1
ATOM 839 O O . GLU A 1 108 ? 11.525 -3.426 -5.542 1.00 77.62 108 GLU A O 1
ATOM 844 N N . ILE A 1 109 ? 12.662 -1.580 -6.112 1.00 66.69 109 ILE A N 1
ATOM 845 C CA . ILE A 1 109 ? 12.413 -1.667 -7.567 1.00 66.69 109 ILE A CA 1
ATOM 846 C C . ILE A 1 109 ? 13.726 -1.934 -8.305 1.00 66.69 109 ILE A C 1
ATOM 848 O O . ILE A 1 109 ? 14.730 -1.254 -8.001 1.00 66.69 109 ILE A O 1
#

Radius of gyration: 17.77 Å; Cα contacts (8 Å, |Δi|>4): 99; chains: 1; bounding box: 50×28×34 Å

Sequence (109 aa):
MEEMESILYEGKGHLIEFKESMSDSLAKGMVAFHVHILNPGGLVKGISPDEFGLISISRNQFLQGLFHRANLVERIGSGIGRMGDKMKTVCLSEPEFNWNGFFGITQEI

Secondary structure (DSSP, 8-state):
-HHHHHHHHHHGGGGGGS-S---HHHHHHHTS-EEEEEEES-SPTT--GGGTTT----S-HHHHHHHHHTTSS-SS-THHHHHHHHHHHTTPPPPEEE-SSEEEEEEE-

pLDDT: mean 76.39, std 17.26, range [41.31, 94.25]

Nearest PDB structures (foldseek):
  3f8c-assembly1_A-2  TM=4.095E-01  e=3.360E+00  Lactococcus cremoris subsp. cremoris MG1363
  1xma-assembly1_B-2  TM=3.455E-01  e=4.379E+00  Acetivibrio thermocellus